Protein AF-A0A8T5B0Q1-F1 (afdb_monomer_lite)

Secondary structure (DSSP, 8-state):
--PPPHHHHHHHHHHHHHHHHHHHHHHHHHHHHHHHHHHHHHHHHHHHHHHHHHHHHHHHHHHHH-SSS-HHHHHHHHHHHHHHHHHHHHHHHHHHHHH--

Radius of gyration: 29.19 Å; chains: 1; bounding box: 60×30×82 Å

Sequence (101 aa):
MGGPSEREYREKLDRIKQKLEKKVKDVKSQVEKIEKAKVDLLKKVKEMKHDAEREISKIEEEISKSKDLAPESKSRLRIEIDAVKNEARRRYSELEAIITP

pLDDT: mean 92.89, std 7.6, range [49.59, 97.69]

Foldseek 3Di:
DDDDDPVNVVVVVVVVVVVVVVVVVVVVVVVVVLLVVLVVLLVVLVVLLVVLVVVLVVVLVCLVPDPPDDPVRSVVVVVVSVVVNVVSVVVSVVSNVVSPD

Structure (mmCIF, N/CA/C/O backbone):
data_AF-A0A8T5B0Q1-F1
#
_entry.id   AF-A0A8T5B0Q1-F1
#
loop_
_atom_site.group_PDB
_atom_site.id
_atom_site.type_symbol
_atom_site.label_atom_id
_atom_site.label_alt_id
_atom_site.label_comp_id
_atom_site.label_asym_id
_atom_site.label_entity_id
_atom_site.label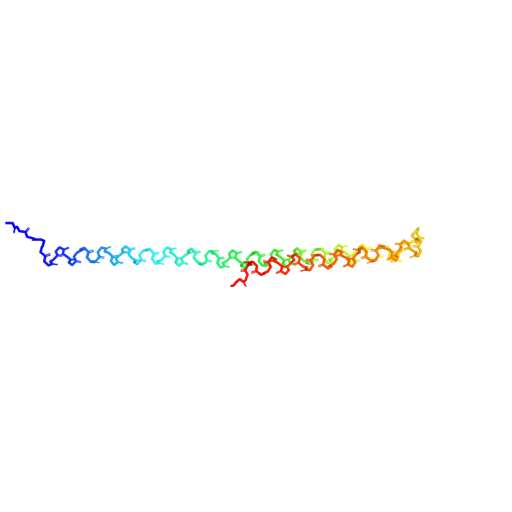_seq_id
_atom_site.pdbx_PDB_ins_code
_atom_site.Cartn_x
_atom_site.Cartn_y
_atom_site.Cartn_z
_atom_site.occupancy
_atom_site.B_iso_or_equiv
_atom_site.auth_seq_id
_atom_site.auth_comp_id
_atom_site.auth_asym_id
_atom_site.auth_atom_id
_atom_site.pdbx_PDB_model_num
ATOM 1 N N . MET A 1 1 ? -36.606 -21.672 48.388 1.00 49.59 1 MET A N 1
ATOM 2 C CA . MET A 1 1 ? -35.785 -21.399 47.188 1.00 49.59 1 MET A CA 1
ATOM 3 C C . MET A 1 1 ? -35.631 -19.890 47.071 1.00 49.59 1 MET A C 1
ATOM 5 O O . MET A 1 1 ? -36.607 -19.225 46.761 1.00 49.59 1 MET A O 1
ATOM 9 N N . GLY A 1 2 ? -34.473 -19.344 47.451 1.00 59.59 2 GLY A N 1
ATOM 10 C CA . GLY A 1 2 ? -34.203 -17.903 47.396 1.00 59.59 2 GLY A CA 1
ATOM 11 C C . GLY A 1 2 ? -33.568 -17.548 46.059 1.00 59.59 2 GLY A C 1
ATOM 12 O O . GLY A 1 2 ? -32.459 -17.994 45.780 1.00 59.59 2 GLY A O 1
ATOM 13 N N . GLY A 1 3 ? -34.297 -16.816 45.218 1.00 66.50 3 GLY A N 1
ATOM 14 C CA . GLY A 1 3 ? -33.758 -16.284 43.970 1.00 66.50 3 GLY A CA 1
ATOM 15 C C . GLY A 1 3 ? -32.740 -15.163 44.225 1.00 66.50 3 GLY A C 1
ATOM 16 O O . GLY A 1 3 ? -32.723 -14.598 45.322 1.00 66.50 3 GLY A O 1
ATOM 17 N N . PRO A 1 4 ? -31.902 -14.826 43.229 1.00 75.62 4 PRO A N 1
ATOM 18 C CA . PRO A 1 4 ? -30.942 -13.732 43.341 1.00 75.62 4 PRO A CA 1
ATOM 19 C C . PRO A 1 4 ? -31.637 -12.418 43.718 1.00 75.62 4 PRO A C 1
ATOM 21 O O . PRO A 1 4 ? -32.710 -12.107 43.197 1.00 75.62 4 PRO A O 1
ATOM 24 N N . SER A 1 5 ? -31.030 -11.638 44.612 1.00 84.44 5 SER A N 1
ATOM 25 C CA . SER A 1 5 ? -31.593 -10.344 45.022 1.00 84.44 5 SER A CA 1
ATOM 26 C C . SER A 1 5 ? -31.395 -9.275 43.940 1.00 84.44 5 SER A C 1
ATOM 28 O O . SER A 1 5 ? -30.476 -9.357 43.123 1.00 84.44 5 SER A O 1
ATOM 30 N N . GLU A 1 6 ? -32.212 -8.218 43.952 1.00 88.69 6 GLU A N 1
ATOM 31 C CA . GLU A 1 6 ? -32.044 -7.065 43.051 1.00 88.69 6 GLU A CA 1
ATOM 32 C C . GLU A 1 6 ? -30.608 -6.507 43.087 1.00 88.69 6 GLU A C 1
ATOM 34 O O . GLU A 1 6 ? -30.038 -6.153 42.054 1.00 88.69 6 GLU A O 1
ATOM 39 N N . ARG A 1 7 ? -29.983 -6.502 44.271 1.00 88.44 7 ARG A N 1
ATOM 40 C CA . ARG A 1 7 ? -28.591 -6.085 44.463 1.00 88.44 7 ARG A CA 1
ATOM 41 C C . ARG A 1 7 ? -27.611 -6.952 43.671 1.00 88.44 7 ARG A C 1
ATOM 43 O O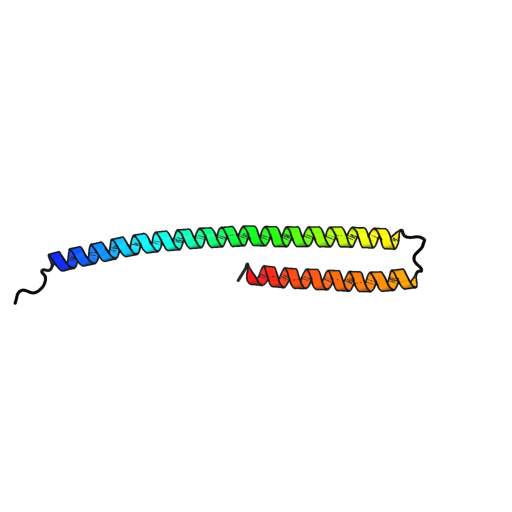 . ARG A 1 7 ? -26.731 -6.413 43.006 1.00 88.44 7 ARG A O 1
ATOM 50 N N . GLU A 1 8 ? -27.786 -8.272 43.685 1.00 90.50 8 GLU A N 1
ATOM 51 C CA . GLU A 1 8 ? -26.945 -9.187 42.904 1.00 90.50 8 GLU A CA 1
ATOM 52 C C . GLU A 1 8 ? -27.110 -8.966 41.397 1.00 90.50 8 GLU A C 1
ATOM 54 O O . GLU A 1 8 ? -26.140 -9.069 40.642 1.00 90.50 8 GLU A O 1
ATOM 59 N N . TYR A 1 9 ? -28.318 -8.629 40.937 1.00 93.81 9 TYR A N 1
ATOM 60 C CA . TYR A 1 9 ? -28.539 -8.257 39.540 1.00 93.81 9 TYR A CA 1
ATOM 61 C C . TYR A 1 9 ? -27.870 -6.924 39.184 1.00 93.81 9 TYR A C 1
ATOM 63 O O . TYR A 1 9 ? -27.234 -6.845 38.132 1.00 93.81 9 TYR A O 1
ATOM 71 N N . ARG A 1 10 ? -27.929 -5.907 40.055 1.00 93.50 10 ARG A N 1
ATOM 72 C CA . ARG A 1 10 ? -27.218 -4.630 39.851 1.00 93.50 10 ARG A CA 1
ATOM 73 C C . ARG A 1 10 ? -25.705 -4.829 39.761 1.00 93.50 10 ARG A C 1
ATOM 75 O O . ARG A 1 10 ? -25.092 -4.360 38.809 1.00 93.50 10 ARG A O 1
ATOM 82 N N . GLU A 1 11 ? -25.117 -5.612 40.664 1.00 94.62 11 GLU A N 1
ATOM 83 C CA . GLU A 1 11 ? -23.681 -5.917 40.623 1.00 94.62 11 GLU A CA 1
ATOM 84 C C . GLU A 1 11 ? -23.281 -6.664 39.339 1.00 94.62 11 GLU A C 1
ATOM 86 O O . GLU A 1 11 ? -22.233 -6.388 38.748 1.00 94.62 11 GLU A O 1
ATOM 91 N N . LYS A 1 12 ? -24.120 -7.594 38.857 1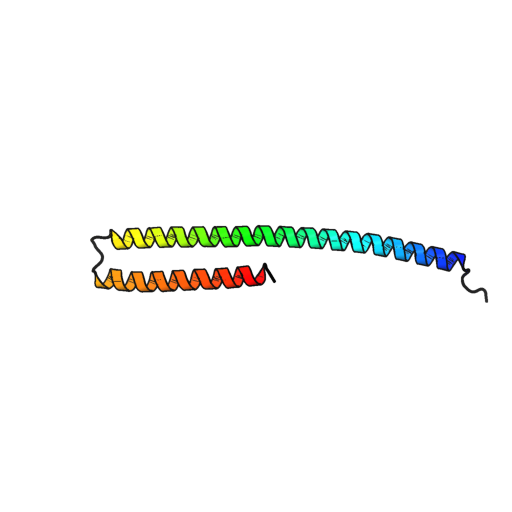.00 95.50 12 LYS A N 1
ATOM 92 C CA . LYS A 1 12 ? -23.902 -8.260 37.562 1.00 95.50 12 LYS A CA 1
ATOM 93 C C . LYS A 1 12 ? -23.961 -7.266 36.401 1.00 95.50 12 LYS A C 1
ATOM 95 O O . LYS A 1 12 ? -23.100 -7.329 35.524 1.00 95.50 12 LYS A O 1
ATOM 100 N N . LEU A 1 13 ? -24.930 -6.349 36.400 1.00 94.81 13 LEU A N 1
ATOM 101 C CA . LEU A 1 13 ? -25.058 -5.307 35.377 1.00 94.81 13 LEU A CA 1
ATOM 102 C C . LEU A 1 13 ? -23.846 -4.368 35.367 1.00 94.81 13 LEU A C 1
ATOM 104 O O . LEU A 1 13 ? -23.313 -4.085 34.295 1.00 94.81 13 LEU A O 1
ATOM 108 N N . ASP A 1 14 ? -23.353 -3.949 36.530 1.00 96.50 14 ASP A N 1
ATOM 109 C CA . ASP A 1 14 ? -22.178 -3.077 36.620 1.00 96.50 14 ASP A CA 1
ATOM 110 C C . ASP A 1 14 ? -20.906 -3.778 36.128 1.00 96.50 14 ASP A C 1
ATOM 112 O O . ASP A 1 14 ? -20.130 -3.202 35.362 1.00 96.50 14 ASP A O 1
ATOM 116 N N . ARG A 1 15 ? -20.729 -5.068 36.448 1.00 96.75 15 ARG A N 1
ATOM 117 C CA . ARG A 1 15 ? -19.634 -5.880 35.883 1.00 96.75 15 ARG A CA 1
ATOM 118 C C . ARG A 1 15 ? -19.726 -5.992 34.362 1.00 96.75 15 ARG A C 1
ATOM 120 O O . ARG A 1 15 ? -18.695 -5.996 33.689 1.00 96.75 15 ARG A O 1
ATOM 127 N N . ILE A 1 16 ? -20.935 -6.108 33.807 1.00 97.00 16 ILE A N 1
ATOM 128 C CA . ILE A 1 16 ? -21.143 -6.140 32.353 1.00 97.00 16 ILE A CA 1
ATOM 129 C C . ILE A 1 16 ? -20.757 -4.791 31.739 1.00 97.00 16 ILE A C 1
ATOM 131 O O . ILE A 1 16 ? -20.002 -4.785 30.766 1.00 97.00 16 ILE A O 1
ATOM 135 N N . LYS A 1 17 ? -21.192 -3.667 32.325 1.00 96.56 17 LYS A N 1
ATOM 136 C CA . LYS A 1 17 ? -20.827 -2.317 31.862 1.00 96.56 17 LYS A CA 1
ATOM 137 C C . LYS A 1 17 ? -19.314 -2.112 31.851 1.00 96.56 17 LYS A C 1
ATOM 139 O O . LYS A 1 17 ? -18.767 -1.741 30.820 1.00 96.56 17 LYS A O 1
ATOM 144 N N . GLN A 1 18 ? -18.623 -2.460 32.937 1.00 96.88 18 GLN A N 1
ATOM 145 C CA . GLN A 1 18 ? -17.161 -2.342 33.017 1.00 96.88 18 GLN A CA 1
ATOM 146 C C . GLN A 1 18 ? -16.442 -3.197 31.962 1.00 96.88 18 GLN A C 1
ATOM 148 O O . GLN A 1 18 ? -15.499 -2.741 31.311 1.00 96.88 18 GLN A O 1
ATOM 153 N N . LYS A 1 19 ? -16.891 -4.444 31.752 1.00 97.44 19 LYS A N 1
ATOM 154 C CA . LYS A 1 19 ? -16.340 -5.311 30.696 1.00 97.44 19 LYS A CA 1
ATOM 155 C C . LYS A 1 19 ? -16.576 -4.725 29.306 1.00 97.44 19 LYS A C 1
ATOM 157 O O . LYS A 1 19 ? -15.689 -4.819 28.459 1.00 97.44 19 LYS A O 1
ATOM 162 N N . LEU A 1 20 ? -17.752 -4.148 29.073 1.00 97.25 20 LEU A N 1
ATOM 163 C CA . LEU A 1 20 ? -18.107 -3.518 27.807 1.00 97.25 20 LEU A CA 1
ATOM 164 C C . LEU A 1 20 ? -17.232 -2.291 27.549 1.00 97.25 20 LEU A C 1
ATOM 166 O O . LEU A 1 20 ? -16.632 -2.203 26.485 1.00 97.25 20 LEU A O 1
ATOM 170 N N . GLU A 1 21 ? -17.068 -1.407 28.532 1.00 97.19 21 GLU A N 1
ATOM 171 C CA . GLU A 1 21 ? -16.192 -0.237 28.422 1.00 97.19 21 GLU A CA 1
ATOM 172 C C . GLU A 1 21 ? -14.747 -0.619 28.099 1.00 97.19 21 GLU A C 1
ATOM 174 O O . GLU A 1 21 ? -14.128 -0.008 27.225 1.00 97.19 21 GLU A O 1
ATOM 179 N N . LYS A 1 22 ? -14.213 -1.655 28.759 1.00 97.44 22 LYS A N 1
ATOM 180 C CA . LYS A 1 22 ? -12.864 -2.150 28.470 1.00 97.44 22 LYS A CA 1
ATOM 181 C C . LYS A 1 22 ? -12.753 -2.653 27.031 1.00 97.44 22 LYS A C 1
ATOM 183 O O . LYS A 1 22 ? -11.871 -2.211 26.305 1.00 97.44 22 LYS A O 1
ATOM 188 N N . LYS A 1 23 ? -13.690 -3.500 26.592 1.00 97.31 23 LYS A N 1
ATOM 189 C CA . LYS A 1 23 ? -13.710 -4.010 25.212 1.00 97.31 23 LYS A CA 1
ATOM 190 C C . LYS A 1 23 ? -13.837 -2.889 24.182 1.00 97.31 23 LYS A C 1
ATOM 192 O O . LYS A 1 23 ? -13.164 -2.934 23.160 1.00 97.31 23 LYS A O 1
ATOM 197 N N . VAL A 1 24 ? -14.662 -1.876 24.447 1.00 97.44 24 VAL A N 1
ATOM 198 C CA . VAL A 1 24 ? -14.804 -0.710 23.562 1.00 97.44 24 VAL A CA 1
ATOM 199 C C . VAL A 1 24 ? -13.481 0.049 23.449 1.00 97.44 24 VAL A C 1
ATOM 201 O O . VAL A 1 24 ? -13.092 0.415 22.342 1.00 97.44 24 VAL A O 1
ATOM 204 N N . LYS A 1 25 ? -12.766 0.264 24.560 1.00 97.44 25 LYS A N 1
ATOM 205 C CA . LYS A 1 25 ? -11.434 0.892 24.537 1.00 97.44 25 LYS A CA 1
ATOM 206 C C . LYS A 1 25 ? -10.420 0.057 23.753 1.00 97.44 25 LYS A C 1
ATOM 208 O O . LYS A 1 25 ? -9.697 0.613 22.931 1.00 97.44 25 LYS A O 1
ATOM 213 N N . ASP A 1 26 ? -10.411 -1.258 23.959 1.00 97.31 26 ASP A N 1
ATOM 214 C CA . ASP A 1 26 ? -9.504 -2.172 23.257 1.00 97.31 26 ASP A CA 1
ATOM 215 C C . ASP A 1 26 ? -9.749 -2.141 21.737 1.00 97.31 26 ASP A C 1
ATOM 217 O O . ASP A 1 26 ? -8.804 -1.998 20.960 1.00 97.31 26 ASP A O 1
ATOM 221 N N . VAL A 1 27 ? -11.018 -2.189 21.309 1.00 97.69 27 VAL A N 1
ATOM 222 C CA . VAL A 1 27 ? -11.399 -2.096 19.889 1.00 97.69 27 VAL A CA 1
ATOM 223 C C . VAL A 1 27 ? -11.002 -0.745 19.296 1.00 97.69 27 VAL A C 1
ATOM 225 O O . VAL A 1 27 ? -10.415 -0.715 18.219 1.00 97.69 27 VAL A O 1
ATOM 228 N N . LYS A 1 28 ? -11.246 0.372 19.996 1.00 97.44 28 LYS A N 1
ATOM 229 C CA . LYS A 1 28 ? -10.824 1.704 19.525 1.00 97.44 28 LYS A CA 1
ATOM 230 C C . LYS A 1 28 ? -9.314 1.776 19.292 1.00 97.44 28 LYS A C 1
ATOM 232 O O . LYS A 1 28 ? -8.886 2.219 18.233 1.00 97.44 28 LYS A O 1
ATOM 237 N N . SER A 1 29 ? -8.515 1.255 20.223 1.00 97.06 29 SER A N 1
ATOM 238 C CA . SER A 1 29 ? -7.057 1.213 20.061 1.00 97.06 29 SER A CA 1
ATOM 239 C C . SER A 1 29 ? -6.617 0.351 18.870 1.00 97.06 29 SER A C 1
ATOM 241 O O . SER A 1 29 ? -5.638 0.670 18.195 1.00 97.06 29 SER A O 1
ATOM 243 N N . GLN A 1 30 ? -7.321 -0.748 18.585 1.00 97.44 30 GLN A N 1
ATOM 244 C CA . GLN A 1 30 ? -7.047 -1.561 17.397 1.00 97.44 30 GLN A CA 1
ATOM 245 C C . GLN A 1 30 ? -7.390 -0.820 16.103 1.00 97.44 30 GLN A C 1
ATOM 247 O O . GLN A 1 30 ? -6.605 -0.880 15.158 1.00 97.44 30 GLN A O 1
ATOM 252 N N . VAL A 1 31 ? -8.508 -0.092 16.071 1.00 96.06 31 VAL A N 1
ATOM 253 C CA . VAL A 1 31 ? -8.893 0.740 14.922 1.00 96.06 31 VAL A CA 1
ATOM 254 C C . VAL A 1 31 ? -7.833 1.808 14.647 1.00 96.06 31 VAL A C 1
ATOM 256 O O . VAL A 1 31 ? -7.345 1.883 13.525 1.00 96.06 31 VAL A O 1
ATOM 259 N N . GLU A 1 32 ? -7.371 2.535 15.667 1.00 96.12 32 GLU A N 1
ATOM 260 C CA . GLU A 1 32 ? -6.300 3.538 15.523 1.00 96.12 32 GLU A CA 1
ATOM 261 C C . GLU A 1 32 ? -5.003 2.936 14.951 1.00 96.12 32 GLU A C 1
ATOM 263 O O . GLU A 1 32 ? -4.335 3.532 14.101 1.00 96.12 32 GLU A O 1
ATOM 268 N N . LYS A 1 33 ? -4.638 1.719 15.379 1.00 96.56 33 LYS A N 1
ATOM 269 C CA . LYS A 1 33 ? -3.472 1.000 14.836 1.00 96.56 33 LYS A CA 1
ATOM 270 C C . LYS A 1 33 ? -3.659 0.631 13.366 1.00 96.56 33 LYS A C 1
ATOM 272 O O . LYS A 1 33 ? -2.708 0.748 12.596 1.00 96.56 33 LYS A O 1
ATOM 277 N N . ILE A 1 34 ? -4.858 0.190 12.983 1.00 94.69 34 ILE A N 1
ATOM 278 C CA . ILE A 1 34 ? -5.191 -0.143 11.593 1.00 94.69 34 ILE A CA 1
ATOM 279 C C . ILE A 1 34 ? -5.141 1.115 10.725 1.00 94.69 34 ILE A C 1
ATOM 281 O O . ILE A 1 34 ? -4.538 1.084 9.656 1.00 94.69 34 ILE A O 1
ATOM 285 N N . GLU A 1 35 ? -5.712 2.228 11.181 1.00 94.06 35 GLU A N 1
ATOM 286 C CA . GLU A 1 35 ? -5.673 3.505 10.461 1.00 94.06 35 GLU A CA 1
ATOM 287 C C . GLU A 1 35 ? -4.238 3.988 10.245 1.00 94.06 35 GLU A C 1
ATOM 289 O O . GLU A 1 35 ? -3.860 4.337 9.125 1.00 94.06 35 GLU A O 1
ATOM 294 N N . LYS A 1 36 ? -3.395 3.919 11.282 1.00 95.56 36 LYS A N 1
ATOM 295 C CA . LYS A 1 36 ? -1.972 4.246 11.151 1.00 95.56 36 LYS A CA 1
ATOM 296 C C . LYS A 1 36 ? -1.265 3.329 10.148 1.00 95.56 36 LYS A C 1
ATOM 298 O O . LYS A 1 36 ? -0.532 3.816 9.290 1.00 95.56 36 LYS A O 1
ATOM 303 N N . ALA A 1 37 ? -1.522 2.022 10.211 1.00 95.12 37 ALA A N 1
ATOM 304 C CA . ALA A 1 37 ? -0.956 1.064 9.266 1.00 95.12 37 ALA A CA 1
ATOM 305 C C . ALA A 1 37 ? -1.401 1.344 7.821 1.00 95.12 37 ALA A C 1
ATOM 307 O O . ALA A 1 37 ? -0.574 1.275 6.915 1.00 95.12 37 ALA A O 1
ATOM 308 N N . LYS A 1 38 ? -2.667 1.721 7.593 1.00 94.62 38 LYS A N 1
ATOM 309 C CA . LYS A 1 38 ? -3.161 2.140 6.271 1.00 94.62 38 LYS A CA 1
ATOM 310 C C . LYS A 1 38 ? -2.394 3.353 5.745 1.00 94.62 38 LYS A C 1
ATOM 312 O O . LYS A 1 38 ? -1.945 3.337 4.603 1.00 94.62 38 LYS A O 1
ATOM 317 N N . VAL A 1 39 ? -2.190 4.377 6.575 1.00 95.25 39 VAL A N 1
ATOM 318 C CA . VAL A 1 39 ? -1.416 5.572 6.191 1.00 95.25 39 VAL A CA 1
ATOM 319 C C . VAL A 1 39 ? 0.021 5.208 5.812 1.00 95.25 39 VAL A C 1
ATOM 321 O O . VAL A 1 39 ? 0.526 5.681 4.794 1.00 95.25 39 VAL A O 1
ATOM 324 N N . ASP A 1 40 ? 0.677 4.356 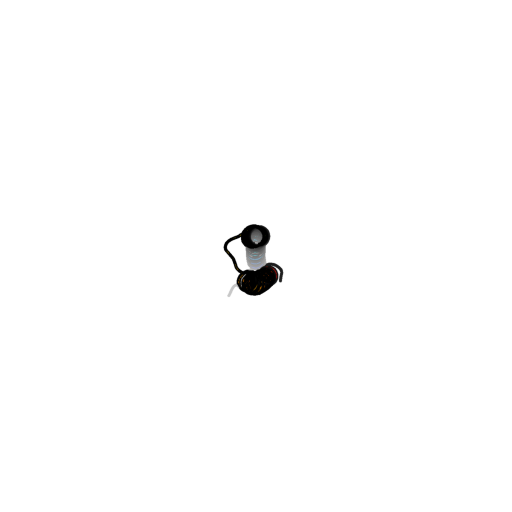6.598 1.00 95.75 40 ASP A N 1
ATOM 325 C CA . ASP A 1 40 ? 2.049 3.930 6.317 1.00 95.75 40 ASP A CA 1
ATOM 326 C C . ASP A 1 40 ? 2.136 3.071 5.044 1.00 95.75 40 ASP A C 1
ATOM 328 O O . ASP A 1 40 ? 3.072 3.223 4.259 1.00 95.75 40 ASP A O 1
ATOM 332 N N . LEU A 1 41 ? 1.139 2.219 4.780 1.00 95.56 41 LEU A N 1
ATOM 333 C CA . LEU A 1 41 ? 1.043 1.467 3.527 1.00 95.56 41 LEU A CA 1
ATOM 334 C C . LEU A 1 41 ? 0.846 2.393 2.318 1.00 95.56 41 LEU A C 1
ATOM 336 O O . LEU A 1 41 ? 1.535 2.216 1.316 1.00 95.56 41 LEU A O 1
ATOM 340 N N . LEU A 1 42 ? -0.008 3.418 2.413 1.00 94.06 42 LEU A N 1
ATOM 341 C CA . LEU A 1 42 ? -0.177 4.408 1.338 1.00 94.06 42 LEU A CA 1
ATOM 342 C C . LEU A 1 42 ? 1.120 5.168 1.042 1.00 94.06 42 LEU A C 1
ATOM 344 O O . LEU A 1 42 ? 1.416 5.449 -0.119 1.00 94.06 42 LEU A O 1
ATOM 348 N N . LYS A 1 43 ? 1.918 5.495 2.067 1.00 95.56 43 LYS A N 1
ATOM 349 C CA . LYS A 1 43 ? 3.240 6.109 1.864 1.00 95.56 43 LYS A CA 1
ATOM 350 C C . LYS A 1 43 ? 4.168 5.187 1.080 1.00 95.56 43 LYS A C 1
ATOM 352 O O . LYS A 1 43 ? 4.737 5.628 0.089 1.00 95.56 43 LYS A O 1
ATOM 357 N N . LYS A 1 44 ? 4.240 3.906 1.453 1.00 94.94 44 LYS A N 1
ATOM 358 C CA . LYS A 1 44 ? 5.050 2.913 0.729 1.00 94.94 44 LYS A CA 1
ATOM 359 C C . LYS A 1 44 ? 4.609 2.749 -0.722 1.00 94.94 44 LYS A C 1
ATOM 361 O O . LYS A 1 44 ? 5.454 2.672 -1.603 1.00 94.94 44 LYS A O 1
ATOM 366 N N . VAL A 1 45 ? 3.301 2.744 -0.992 1.00 94.25 45 VAL A N 1
ATOM 367 C CA . VAL A 1 45 ? 2.783 2.693 -2.371 1.00 94.25 45 VAL A CA 1
ATOM 368 C C . VAL A 1 45 ? 3.236 3.917 -3.175 1.00 94.25 45 VAL A C 1
ATOM 370 O O . VAL A 1 45 ? 3.667 3.772 -4.318 1.00 94.25 45 VAL A O 1
ATOM 373 N N . LYS A 1 46 ? 3.208 5.115 -2.578 1.00 93.12 46 LYS A N 1
ATOM 374 C CA . LYS A 1 46 ? 3.704 6.342 -3.225 1.00 93.12 46 LYS A CA 1
ATOM 375 C C . LYS A 1 46 ? 5.209 6.312 -3.478 1.00 93.12 46 LYS A C 1
ATOM 377 O O . LYS A 1 46 ? 5.637 6.718 -4.554 1.00 93.12 46 LYS A O 1
ATOM 382 N N . GLU A 1 47 ? 5.992 5.832 -2.516 1.00 94.50 47 GLU A N 1
ATOM 383 C CA . GLU A 1 47 ? 7.442 5.653 -2.663 1.00 94.50 47 GLU A CA 1
ATOM 384 C C . GLU A 1 47 ? 7.752 4.676 -3.802 1.00 94.50 47 GLU A C 1
ATOM 386 O O . GLU A 1 47 ? 8.462 5.038 -4.735 1.00 94.50 47 GLU A O 1
ATOM 391 N N . MET A 1 48 ? 7.113 3.501 -3.812 1.00 92.12 48 MET A N 1
ATOM 392 C CA . MET A 1 48 ? 7.258 2.516 -4.889 1.00 92.12 48 MET A CA 1
ATOM 393 C C . MET A 1 48 ? 6.913 3.093 -6.264 1.00 92.12 48 MET A C 1
ATOM 395 O O . MET A 1 48 ? 7.586 2.776 -7.244 1.00 92.12 48 MET A O 1
ATOM 399 N N . LYS A 1 49 ? 5.862 3.919 -6.349 1.00 92.69 49 LYS A N 1
ATOM 400 C CA . LYS A 1 49 ? 5.477 4.604 -7.587 1.00 92.69 49 LYS A CA 1
ATOM 401 C C . LYS A 1 49 ? 6.558 5.557 -8.065 1.00 92.69 49 LYS A C 1
ATOM 403 O O . LYS A 1 49 ? 6.943 5.505 -9.229 1.00 92.69 49 LYS A O 1
ATOM 408 N N . HIS A 1 50 ? 7.049 6.400 -7.168 1.00 93.38 50 HIS A N 1
ATOM 409 C CA . HIS A 1 50 ? 8.090 7.360 -7.493 1.00 93.38 50 HIS A CA 1
ATOM 410 C C . HIS A 1 50 ? 9.394 6.666 -7.917 1.00 93.38 50 HIS A C 1
ATOM 412 O O . HIS A 1 50 ? 10.029 7.089 -8.883 1.00 93.38 50 HIS A O 1
ATOM 418 N N . ASP A 1 51 ? 9.781 5.587 -7.236 1.00 93.56 51 ASP A N 1
ATOM 419 C CA . ASP A 1 51 ? 11.002 4.846 -7.552 1.00 93.56 51 ASP A CA 1
ATOM 420 C C . ASP A 1 51 ? 10.929 4.196 -8.937 1.00 93.56 51 ASP A C 1
ATOM 422 O O . ASP A 1 51 ? 11.834 4.395 -9.750 1.00 93.56 51 ASP A O 1
ATOM 426 N N . ALA A 1 52 ? 9.820 3.526 -9.263 1.00 92.88 52 ALA A N 1
ATOM 427 C CA . ALA A 1 52 ? 9.628 2.947 -10.590 1.00 92.88 52 ALA A CA 1
ATOM 428 C C . ALA A 1 52 ? 9.575 4.017 -11.690 1.00 92.88 52 ALA A C 1
ATOM 430 O O . ALA A 1 52 ? 10.206 3.861 -12.733 1.00 92.88 52 ALA A O 1
ATOM 431 N N . GLU A 1 53 ? 8.866 5.131 -11.470 1.00 93.62 53 GLU A N 1
ATOM 432 C CA . GLU A 1 53 ? 8.824 6.245 -12.427 1.00 93.62 53 GLU A CA 1
ATOM 433 C C . GLU A 1 53 ? 10.224 6.824 -12.675 1.00 93.62 53 GLU A C 1
ATOM 435 O O . GLU A 1 53 ? 10.586 7.124 -13.819 1.00 93.62 53 GLU A O 1
ATOM 440 N N . ARG A 1 54 ? 11.041 6.935 -11.623 1.00 95.88 54 ARG A N 1
ATOM 441 C CA . ARG A 1 54 ? 12.419 7.420 -11.711 1.00 95.88 54 ARG A CA 1
ATOM 442 C C . ARG A 1 54 ? 13.320 6.453 -12.474 1.00 95.88 54 ARG A C 1
ATOM 444 O O . ARG A 1 54 ? 14.108 6.904 -13.303 1.00 95.88 54 ARG A O 1
ATOM 451 N N . GLU A 1 55 ? 13.242 5.158 -12.191 1.00 95.69 55 GLU A N 1
ATOM 452 C CA . GLU A 1 55 ? 14.019 4.132 -12.896 1.00 95.69 55 GLU A CA 1
ATOM 453 C C . GLU A 1 55 ? 13.651 4.073 -14.377 1.00 95.69 55 GLU A C 1
ATOM 455 O O . GLU A 1 55 ? 14.533 4.128 -15.233 1.00 95.69 55 GLU A O 1
ATOM 460 N N . ILE A 1 56 ? 12.353 4.078 -14.686 1.00 94.69 56 ILE A N 1
ATOM 461 C CA . ILE A 1 56 ? 11.864 4.109 -16.064 1.00 94.69 56 ILE A CA 1
ATOM 462 C C . ILE A 1 56 ? 12.366 5.362 -16.793 1.00 94.69 56 ILE A C 1
ATOM 464 O O . ILE A 1 56 ? 12.858 5.257 -17.913 1.00 94.69 56 ILE A O 1
ATOM 468 N N . SER A 1 57 ? 12.304 6.535 -16.154 1.00 94.56 57 SER A N 1
ATOM 469 C CA . SER A 1 57 ? 12.771 7.789 -16.764 1.00 94.56 57 SER A CA 1
ATOM 470 C C . SER A 1 57 ? 14.268 7.755 -17.091 1.00 94.56 57 SER A C 1
ATOM 472 O O . SER A 1 57 ? 14.679 8.251 -18.139 1.00 94.56 57 SER A O 1
ATOM 474 N N . LYS A 1 58 ? 15.090 7.141 -16.228 1.00 96.25 58 LYS A N 1
ATOM 475 C CA . LYS A 1 58 ? 16.523 6.949 -16.504 1.00 96.25 58 LYS A CA 1
ATOM 476 C C . LYS A 1 58 ? 16.739 6.056 -17.722 1.00 96.25 58 LYS A C 1
ATOM 478 O O . LYS A 1 58 ? 17.508 6.419 -18.606 1.00 96.25 58 LYS A O 1
ATOM 483 N N . ILE A 1 59 ? 16.026 4.932 -17.797 1.00 95.31 59 ILE A N 1
ATOM 484 C CA . ILE A 1 59 ? 16.116 3.999 -18.927 1.00 95.31 59 ILE A CA 1
ATOM 485 C C . ILE A 1 59 ? 15.681 4.685 -20.232 1.00 95.31 59 ILE A C 1
ATOM 487 O O . ILE A 1 59 ? 16.348 4.552 -21.258 1.00 95.31 59 ILE A O 1
ATOM 491 N N . GLU A 1 60 ? 14.604 5.475 -20.206 1.00 93.44 60 GLU A N 1
ATOM 492 C CA . GLU A 1 60 ? 14.164 6.266 -21.364 1.00 93.44 60 GLU A CA 1
ATOM 493 C C . GLU A 1 60 ? 15.239 7.245 -21.844 1.00 93.44 60 GLU A C 1
ATOM 495 O O . GLU A 1 60 ? 15.477 7.377 -23.050 1.00 93.44 60 GLU A O 1
ATOM 500 N N . GLU A 1 61 ? 15.903 7.922 -20.908 1.00 95.56 61 GLU A N 1
ATOM 501 C CA . GLU A 1 61 ? 16.980 8.859 -21.205 1.00 95.56 61 GLU A CA 1
ATOM 502 C C . GLU A 1 61 ? 18.209 8.147 -21.794 1.00 95.56 61 GLU A C 1
ATOM 504 O O . GLU A 1 61 ? 18.763 8.606 -22.800 1.00 95.56 61 GLU A O 1
ATOM 509 N N . GLU A 1 62 ? 18.599 7.003 -21.230 1.00 95.44 62 GLU A N 1
ATOM 510 C CA . GLU A 1 62 ? 19.695 6.158 -21.720 1.00 95.44 62 GLU A CA 1
ATOM 511 C C . GLU A 1 62 ? 19.430 5.647 -23.143 1.00 95.44 62 GLU A C 1
ATOM 513 O O . GLU A 1 62 ? 20.284 5.787 -24.023 1.00 95.44 62 GLU A O 1
ATOM 518 N N . ILE A 1 63 ? 18.223 5.140 -23.417 1.00 94.31 63 ILE A N 1
ATOM 519 C CA . ILE A 1 63 ? 17.818 4.682 -24.756 1.00 94.31 63 ILE A CA 1
ATOM 520 C C . ILE A 1 63 ? 17.834 5.840 -25.753 1.00 94.31 63 ILE A C 1
ATOM 522 O O . ILE A 1 63 ? 18.293 5.689 -26.890 1.00 94.31 63 ILE A O 1
ATOM 526 N N . SER A 1 64 ? 17.341 7.010 -25.340 1.00 92.06 64 SER A N 1
ATOM 527 C CA . SER A 1 64 ? 17.318 8.201 -26.186 1.00 92.06 64 SER A CA 1
ATOM 528 C C . SER A 1 64 ? 18.735 8.609 -26.604 1.00 92.06 64 SER A C 1
ATOM 530 O O . SER A 1 64 ? 18.999 8.792 -27.799 1.00 92.06 64 SER A O 1
ATOM 532 N N . LYS A 1 65 ? 19.666 8.653 -25.641 1.00 94.69 65 LYS A N 1
ATOM 533 C CA . LYS A 1 65 ? 21.065 9.067 -25.835 1.00 94.69 65 LYS A CA 1
ATOM 534 C C . LYS A 1 65 ? 21.968 7.994 -26.447 1.00 94.69 65 LYS A C 1
ATOM 536 O O . LYS A 1 65 ? 23.032 8.341 -26.960 1.00 94.69 65 LYS A O 1
ATOM 541 N N . SER A 1 66 ? 21.573 6.722 -26.410 1.00 94.69 66 SER A N 1
ATOM 542 C CA . SER A 1 66 ? 22.382 5.622 -26.940 1.00 94.69 66 SER A CA 1
ATOM 543 C C . SER A 1 66 ? 22.672 5.806 -28.432 1.00 94.69 66 SER A C 1
ATOM 545 O O . SER A 1 66 ? 21.760 6.018 -29.235 1.00 94.69 66 SER A O 1
ATOM 547 N N . LYS A 1 67 ? 23.949 5.723 -28.810 1.00 93.00 67 LYS A N 1
ATOM 548 C CA . LYS A 1 67 ? 24.390 5.766 -30.213 1.00 93.00 67 LYS A CA 1
ATOM 549 C C . LYS A 1 67 ? 24.420 4.379 -30.858 1.00 93.00 67 LYS A C 1
ATOM 551 O O . LYS A 1 67 ? 24.378 4.289 -32.078 1.00 93.00 67 LYS A O 1
ATOM 556 N N . ASP A 1 68 ? 24.441 3.332 -30.038 1.00 94.50 68 ASP A N 1
ATOM 557 C CA . ASP A 1 68 ? 24.590 1.939 -30.470 1.00 94.50 68 ASP A CA 1
ATOM 558 C C . ASP A 1 68 ? 23.242 1.271 -30.788 1.00 94.50 68 ASP A C 1
ATOM 560 O O . ASP A 1 68 ? 23.186 0.224 -31.429 1.00 94.50 68 ASP A O 1
ATOM 564 N N . LEU A 1 69 ? 22.131 1.878 -30.356 1.00 93.50 69 LEU A N 1
ATOM 565 C CA . LEU A 1 69 ? 20.787 1.391 -30.649 1.00 93.50 69 LEU A CA 1
ATOM 566 C C . LEU A 1 69 ? 20.277 1.917 -31.995 1.00 93.50 69 LEU A C 1
ATOM 568 O O . LEU A 1 69 ? 20.116 3.127 -32.185 1.00 93.50 69 LEU A O 1
ATOM 572 N N . ALA A 1 70 ? 19.919 0.989 -32.885 1.00 95.38 70 ALA A N 1
ATOM 573 C CA . ALA A 1 70 ? 19.204 1.291 -34.121 1.00 95.38 70 ALA A CA 1
ATOM 574 C C . ALA A 1 70 ? 17.839 1.961 -33.842 1.00 95.38 70 ALA A C 1
ATOM 576 O O . ALA A 1 70 ? 17.212 1.673 -32.812 1.00 95.38 70 ALA A O 1
ATOM 577 N N . PRO A 1 71 ? 17.336 2.822 -34.748 1.00 93.62 71 PRO A N 1
ATOM 578 C CA . PRO A 1 71 ? 16.043 3.488 -34.587 1.00 93.62 71 PRO A CA 1
ATOM 579 C C . PRO A 1 71 ? 14.876 2.524 -34.331 1.00 93.62 71 PRO A C 1
ATOM 581 O O . PRO A 1 71 ? 14.047 2.792 -33.458 1.00 93.62 71 PRO A O 1
ATOM 584 N N . GLU A 1 72 ? 14.828 1.379 -35.020 1.00 94.62 72 GLU A N 1
ATOM 585 C CA . GLU A 1 72 ? 13.783 0.372 -34.812 1.00 94.62 72 GLU A CA 1
ATOM 586 C C . GLU A 1 72 ? 13.855 -0.239 -33.408 1.00 94.62 72 GLU A C 1
ATOM 588 O O . GLU A 1 72 ? 12.826 -0.415 -32.755 1.00 94.62 72 GLU A O 1
ATOM 593 N N . SER A 1 73 ? 15.063 -0.512 -32.906 1.00 94.56 73 SER A N 1
ATOM 594 C CA . SER A 1 73 ? 15.270 -1.026 -31.547 1.00 94.56 73 SER A CA 1
ATOM 595 C C . SER A 1 73 ? 14.827 -0.012 -30.495 1.00 94.56 73 SER A C 1
ATOM 597 O O . SER A 1 73 ? 14.129 -0.377 -29.551 1.00 94.56 73 SER A O 1
ATOM 599 N N . LYS A 1 74 ? 15.143 1.279 -30.681 1.00 93.44 74 LYS A N 1
ATOM 600 C CA . LYS A 1 74 ? 14.651 2.353 -29.799 1.00 93.44 74 LYS A CA 1
ATOM 601 C C . LYS A 1 74 ? 13.126 2.435 -29.798 1.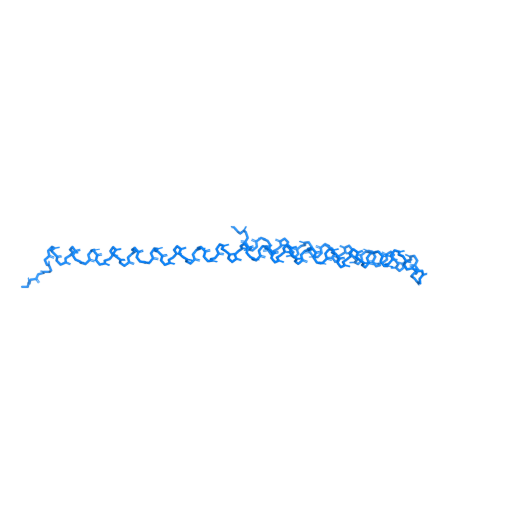00 93.44 74 LYS A C 1
ATOM 603 O O . LYS A 1 74 ? 12.530 2.656 -28.748 1.00 93.44 74 LYS A O 1
ATOM 608 N N . SER A 1 75 ? 12.491 2.256 -30.957 1.00 94.69 75 SER A N 1
ATOM 609 C CA . SER A 1 75 ? 11.030 2.256 -31.067 1.00 94.69 75 SER A CA 1
ATOM 610 C C . SER A 1 75 ? 10.400 1.080 -30.316 1.00 94.69 75 SER A C 1
ATOM 612 O O . SER A 1 75 ? 9.470 1.301 -29.543 1.00 94.69 75 SER A O 1
ATOM 614 N N . ARG A 1 76 ? 10.940 -0.138 -30.459 1.00 95.88 76 ARG A N 1
ATOM 615 C CA . ARG A 1 76 ? 10.460 -1.322 -29.720 1.00 95.88 76 ARG A CA 1
ATOM 616 C C . ARG A 1 76 ? 10.604 -1.158 -28.209 1.00 95.88 76 ARG A C 1
ATOM 618 O O . ARG A 1 76 ? 9.638 -1.370 -27.486 1.00 95.88 76 ARG A O 1
ATOM 625 N N . LEU A 1 77 ? 11.766 -0.697 -27.744 1.00 95.94 77 LEU A N 1
ATOM 626 C CA . LEU A 1 77 ? 12.008 -0.480 -26.316 1.00 95.94 77 LEU A CA 1
ATOM 627 C C . LEU A 1 77 ? 11.074 0.583 -25.718 1.00 95.94 77 LEU A C 1
ATOM 629 O O . LEU A 1 77 ? 10.640 0.440 -24.582 1.00 95.94 77 LEU A O 1
ATOM 633 N N . ARG A 1 78 ? 10.709 1.627 -26.475 1.00 94.00 78 ARG A N 1
ATOM 634 C CA . ARG A 1 78 ? 9.711 2.613 -26.022 1.00 94.00 78 ARG A CA 1
ATOM 635 C C . ARG A 1 78 ? 8.327 1.994 -25.820 1.00 94.00 78 ARG A C 1
ATOM 637 O O . ARG A 1 78 ? 7.676 2.304 -24.832 1.00 94.00 78 ARG A O 1
ATOM 644 N N . ILE A 1 79 ? 7.905 1.098 -26.713 1.00 96.06 79 ILE A N 1
ATOM 645 C CA . ILE A 1 79 ? 6.629 0.378 -26.570 1.00 96.06 79 ILE A CA 1
ATOM 646 C C . ILE A 1 79 ? 6.646 -0.493 -25.306 1.00 96.06 79 ILE A C 1
ATOM 648 O O . ILE A 1 79 ? 5.670 -0.516 -24.558 1.00 96.06 79 ILE A O 1
ATOM 652 N N . GLU A 1 80 ? 7.757 -1.182 -25.043 1.00 96.06 80 GLU A N 1
ATOM 653 C CA . GLU A 1 80 ? 7.925 -1.975 -23.820 1.00 96.06 80 GLU A CA 1
ATOM 654 C C . GLU A 1 80 ? 7.903 -1.097 -22.563 1.00 96.06 80 GLU A C 1
ATOM 656 O O . GLU A 1 80 ? 7.216 -1.426 -21.598 1.00 96.06 80 GLU A O 1
ATOM 661 N N . ILE A 1 81 ? 8.574 0.056 -22.586 1.00 95.44 81 ILE A N 1
ATOM 662 C CA . ILE A 1 81 ? 8.528 1.032 -21.491 1.00 95.44 81 ILE A CA 1
ATOM 663 C C . ILE A 1 81 ? 7.096 1.504 -21.227 1.00 95.44 81 ILE A C 1
ATOM 665 O O . ILE A 1 81 ? 6.677 1.555 -20.070 1.00 95.44 81 ILE A O 1
ATOM 669 N N . ASP A 1 82 ? 6.328 1.821 -22.268 1.00 95.50 82 ASP A N 1
ATOM 670 C CA . ASP A 1 82 ? 4.931 2.232 -22.114 1.00 95.50 82 ASP A CA 1
ATOM 671 C C . ASP A 1 82 ? 4.074 1.110 -21.511 1.00 95.50 82 ASP A C 1
ATOM 673 O O . ASP A 1 82 ? 3.228 1.366 -20.648 1.00 95.50 82 ASP A O 1
ATOM 677 N N . ALA A 1 83 ? 4.320 -0.145 -21.900 1.00 96.25 83 ALA A N 1
ATOM 678 C CA . ALA A 1 83 ? 3.667 -1.300 -21.291 1.00 96.25 83 ALA A CA 1
ATOM 679 C C . ALA A 1 83 ? 3.999 -1.413 -19.793 1.00 96.25 83 ALA A C 1
ATOM 681 O O . ALA A 1 83 ? 3.084 -1.535 -18.974 1.00 96.25 83 ALA A O 1
ATOM 682 N N . VAL A 1 84 ? 5.275 -1.272 -19.420 1.00 95.25 84 VAL A N 1
ATOM 683 C CA . VAL A 1 84 ? 5.728 -1.302 -18.019 1.00 95.25 84 VAL A CA 1
ATOM 684 C C . VAL A 1 84 ? 5.137 -0.140 -17.213 1.00 95.25 84 VAL A C 1
ATOM 686 O O . VAL A 1 84 ? 4.658 -0.350 -16.098 1.00 95.25 84 VAL A O 1
ATOM 689 N N . LYS A 1 85 ? 5.083 1.079 -17.769 1.00 94.12 85 LYS A N 1
ATOM 690 C CA . LYS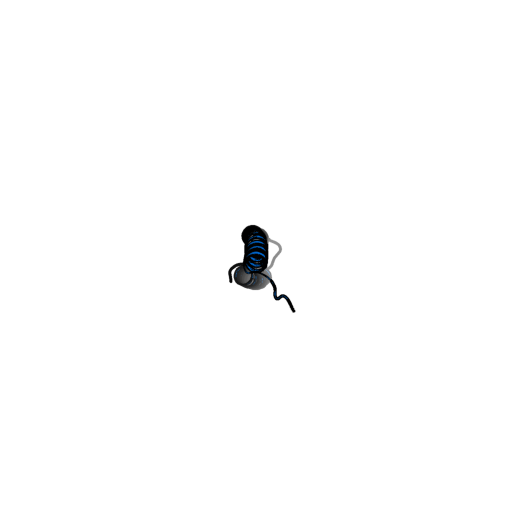 A 1 85 ? 4.434 2.239 -17.128 1.00 94.12 85 LYS A CA 1
ATOM 691 C C . LYS A 1 85 ? 2.963 1.966 -16.833 1.00 94.12 85 LYS A C 1
ATOM 693 O O . LYS A 1 85 ? 2.477 2.286 -15.746 1.00 94.12 85 LYS A O 1
ATOM 698 N N . ASN A 1 86 ? 2.246 1.391 -17.794 1.00 94.75 86 ASN A N 1
ATOM 699 C CA . ASN A 1 86 ? 0.830 1.073 -17.637 1.00 94.75 86 ASN A CA 1
ATOM 700 C C . ASN A 1 86 ? 0.607 -0.038 -16.607 1.00 94.75 86 ASN A C 1
ATOM 702 O O . ASN A 1 86 ? -0.297 0.074 -15.777 1.00 94.75 86 ASN A O 1
ATOM 706 N N . GLU A 1 87 ? 1.448 -1.071 -16.610 1.00 94.62 87 GLU A N 1
ATOM 707 C CA . GLU A 1 87 ? 1.396 -2.134 -15.611 1.00 94.62 87 GLU A CA 1
ATOM 708 C C . GLU A 1 87 ? 1.674 -1.604 -14.200 1.00 94.62 87 GLU A C 1
ATOM 710 O O . GLU A 1 87 ? 0.910 -1.891 -13.277 1.00 94.62 87 GLU A O 1
ATOM 715 N N . ALA A 1 88 ? 2.711 -0.780 -14.034 1.00 92.44 88 ALA A N 1
ATOM 716 C CA . ALA A 1 88 ? 3.040 -0.160 -12.756 1.00 92.44 88 ALA A CA 1
ATOM 717 C C . ALA A 1 88 ? 1.860 0.674 -12.235 1.00 92.44 88 ALA A C 1
ATOM 719 O O . ALA A 1 88 ? 1.393 0.454 -11.118 1.00 92.44 88 ALA A O 1
ATOM 720 N N . ARG A 1 89 ? 1.295 1.556 -13.076 1.00 92.50 89 ARG A N 1
ATOM 721 C CA . ARG A 1 89 ? 0.103 2.358 -12.740 1.00 92.50 89 ARG A CA 1
ATOM 722 C C . ARG A 1 89 ? -1.068 1.496 -12.288 1.00 92.50 89 ARG A C 1
ATOM 724 O O . ARG A 1 89 ? -1.664 1.790 -11.256 1.00 92.50 89 ARG A O 1
ATOM 731 N N . ARG A 1 90 ? -1.371 0.427 -13.029 1.00 94.62 90 ARG A N 1
ATOM 732 C CA . ARG A 1 90 ? -2.453 -0.499 -12.686 1.00 94.62 90 ARG A CA 1
ATOM 733 C C . ARG A 1 90 ? -2.223 -1.141 -11.318 1.00 94.62 90 ARG A C 1
ATOM 735 O O . ARG A 1 90 ? -3.114 -1.091 -10.476 1.00 94.62 90 ARG A O 1
ATOM 742 N N . ARG A 1 91 ? -1.029 -1.691 -11.080 1.00 93.81 91 ARG A N 1
ATOM 743 C CA . ARG A 1 91 ? -0.679 -2.326 -9.799 1.00 93.81 91 ARG A CA 1
ATOM 744 C C . ARG A 1 91 ? -0.754 -1.335 -8.633 1.00 93.81 91 ARG A C 1
ATOM 746 O O . ARG A 1 91 ? -1.217 -1.705 -7.559 1.00 93.81 91 ARG A O 1
ATOM 753 N N . TYR A 1 92 ? -0.363 -0.074 -8.831 1.00 93.19 92 TYR A N 1
ATOM 754 C CA . TYR A 1 92 ? -0.519 0.957 -7.798 1.00 93.19 92 TYR A CA 1
ATOM 755 C C . TYR A 1 92 ? -1.983 1.260 -7.495 1.00 93.19 92 TYR A C 1
ATOM 757 O O . TYR A 1 92 ? -2.349 1.302 -6.325 1.00 93.19 92 TYR A O 1
ATOM 765 N N . SER A 1 93 ? -2.828 1.411 -8.518 1.00 92.38 93 SER A N 1
ATOM 766 C CA . SER A 1 93 ? -4.263 1.631 -8.315 1.00 92.38 93 SER A CA 1
ATOM 767 C C . SER A 1 93 ? -4.941 0.454 -7.608 1.00 92.38 93 SER A C 1
ATOM 769 O O . SER A 1 93 ? -5.791 0.671 -6.748 1.00 92.38 93 SER A O 1
ATOM 771 N N . GLU A 1 94 ? -4.546 -0.784 -7.915 1.00 94.31 94 GLU A N 1
ATOM 772 C CA . GLU A 1 94 ? -5.032 -1.980 -7.213 1.00 94.31 94 GLU A CA 1
ATOM 773 C C . GLU A 1 94 ? -4.636 -1.961 -5.724 1.00 94.31 94 GLU A C 1
ATOM 775 O O . GLU A 1 94 ? -5.468 -2.237 -4.859 1.00 94.31 94 GLU A O 1
ATOM 780 N N . LEU A 1 95 ? -3.399 -1.566 -5.402 1.00 93.94 95 LEU A N 1
ATOM 781 C CA . LEU A 1 95 ? -2.936 -1.439 -4.015 1.00 93.94 95 LEU A CA 1
ATOM 782 C C . LEU A 1 95 ? -3.634 -0.297 -3.263 1.00 93.94 95 LEU A C 1
ATOM 784 O O . LEU A 1 95 ? -4.047 -0.489 -2.119 1.00 93.94 95 LEU A O 1
ATOM 788 N N . GLU A 1 96 ? -3.805 0.871 -3.885 1.00 92.19 96 GLU A N 1
ATOM 789 C CA . GLU A 1 96 ? -4.547 1.988 -3.286 1.00 92.19 96 GLU A CA 1
ATOM 790 C C . GLU A 1 96 ? -6.004 1.597 -2.998 1.00 92.19 96 GLU A C 1
ATOM 792 O O . GLU A 1 96 ? -6.503 1.868 -1.905 1.00 92.19 96 GLU A O 1
ATOM 797 N N . ALA A 1 97 ? -6.672 0.889 -3.913 1.00 93.19 97 ALA A N 1
ATOM 798 C CA . ALA A 1 97 ? -8.047 0.430 -3.712 1.00 93.19 97 ALA A CA 1
ATOM 799 C C . ALA A 1 97 ? -8.191 -0.531 -2.514 1.00 93.19 97 ALA A C 1
ATOM 801 O O . ALA A 1 97 ? -9.179 -0.467 -1.788 1.00 93.19 97 ALA A O 1
ATOM 802 N N . ILE A 1 98 ? -7.197 -1.391 -2.263 1.00 91.75 98 ILE A N 1
ATOM 803 C CA . ILE A 1 98 ? -7.193 -2.307 -1.106 1.00 91.75 98 ILE A CA 1
ATOM 804 C C . ILE A 1 98 ? -7.026 -1.545 0.218 1.00 91.75 98 ILE A C 1
ATOM 806 O O . ILE A 1 98 ? -7.588 -1.939 1.242 1.00 91.75 98 ILE A O 1
ATOM 810 N N . ILE A 1 99 ? -6.227 -0.474 0.225 1.00 88.94 99 ILE A N 1
ATOM 811 C CA . ILE A 1 99 ? -5.871 0.261 1.449 1.00 88.94 99 ILE A CA 1
ATOM 812 C C . ILE A 1 99 ? -6.930 1.312 1.817 1.00 88.94 99 ILE A C 1
ATOM 814 O O . ILE A 1 99 ? -7.173 1.551 3.007 1.00 88.94 99 ILE A O 1
ATOM 818 N N . THR A 1 100 ? -7.589 1.891 0.811 1.00 81.94 100 THR A N 1
ATOM 819 C CA . THR A 1 100 ? -8.632 2.926 0.931 1.00 81.94 100 THR A CA 1
ATOM 820 C C . THR A 1 100 ? -10.039 2.413 0.553 1.00 81.94 100 THR A C 1
ATOM 822 O O . THR A 1 100 ? -10.666 2.997 -0.329 1.00 81.94 100 THR A O 1
ATOM 825 N N . PRO A 1 101 ? -10.550 1.326 1.174 1.00 61.19 101 PRO A N 1
ATOM 826 C CA . PRO A 1 101 ? -11.930 0.893 0.975 1.00 61.19 101 PRO A CA 1
ATOM 827 C C . PRO A 1 101 ? -12.926 1.808 1.694 1.00 61.19 101 PRO A C 1
ATOM 829 O O . PRO A 1 101 ? -12.557 2.367 2.759 1.00 61.19 101 PRO A O 1
#